Protein AF-A0A5P8VTX7-F1 (afdb_monomer)

Structure (mmCIF, N/CA/C/O backbone):
data_AF-A0A5P8VTX7-F1
#
_entry.id   AF-A0A5P8VTX7-F1
#
loop_
_atom_site.group_PDB
_atom_site.id
_atom_site.type_symbol
_atom_site.label_atom_id
_atom_site.label_alt_id
_atom_site.label_comp_id
_atom_site.label_asym_id
_atom_site.label_entity_id
_atom_site.label_seq_id
_atom_site.pdbx_PDB_ins_code
_atom_site.Cartn_x
_atom_site.Cartn_y
_atom_site.Cartn_z
_atom_site.occupancy
_atom_site.B_iso_or_equiv
_atom_site.auth_seq_id
_atom_site.auth_comp_id
_atom_site.auth_asym_id
_atom_site.auth_atom_id
_atom_site.pdbx_PDB_model_num
ATOM 1 N N . MET A 1 1 ? -13.026 3.924 1.524 1.00 72.06 1 MET A N 1
ATOM 2 C CA . MET A 1 1 ? -12.226 2.880 2.204 1.00 72.06 1 MET A CA 1
ATOM 3 C C . MET A 1 1 ? -11.725 3.376 3.553 1.00 72.06 1 MET A C 1
ATOM 5 O O . MET A 1 1 ? -12.197 2.862 4.551 1.00 72.06 1 MET A O 1
ATOM 9 N N . PHE A 1 2 ? -10.863 4.402 3.597 1.00 83.06 2 PHE A N 1
ATOM 10 C CA . PHE A 1 2 ? -10.360 4.982 4.853 1.00 83.06 2 PHE A CA 1
ATOM 11 C C . PHE A 1 2 ? -11.476 5.365 5.836 1.00 83.06 2 PHE A C 1
ATOM 13 O O . PHE A 1 2 ? -11.509 4.834 6.937 1.00 83.06 2 PHE A O 1
ATOM 20 N N . GLU A 1 3 ? -12.448 6.174 5.405 1.00 86.00 3 GLU A N 1
ATOM 21 C CA . GLU A 1 3 ? -13.570 6.598 6.263 1.00 86.00 3 GLU A CA 1
ATOM 22 C C . GLU A 1 3 ? -14.359 5.438 6.887 1.00 86.00 3 GLU A C 1
ATOM 24 O O . GLU A 1 3 ? -14.893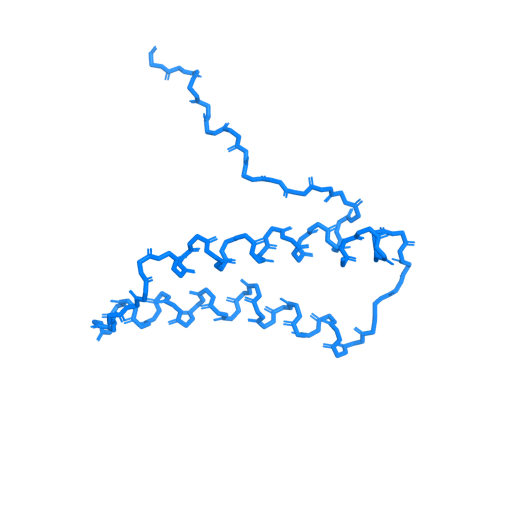 5.578 7.978 1.00 86.00 3 GLU A O 1
ATOM 29 N N . ALA A 1 4 ? -14.411 4.284 6.218 1.00 86.38 4 ALA A N 1
ATOM 30 C CA . ALA A 1 4 ? -15.132 3.114 6.713 1.00 86.38 4 ALA A CA 1
ATOM 31 C C . ALA A 1 4 ? -14.318 2.275 7.713 1.00 86.38 4 ALA A C 1
ATOM 33 O O . ALA A 1 4 ? -14.892 1.451 8.418 1.00 86.38 4 ALA A O 1
ATOM 34 N N . LEU A 1 5 ? -12.992 2.440 7.746 1.00 88.25 5 LEU A N 1
ATOM 35 C CA . LEU A 1 5 ? -12.075 1.574 8.495 1.00 88.25 5 LEU A CA 1
ATOM 36 C C . LEU A 1 5 ? -11.261 2.314 9.563 1.00 88.25 5 LEU A C 1
ATOM 38 O O . LEU A 1 5 ? -10.697 1.657 10.430 1.00 88.25 5 LEU A O 1
ATOM 42 N N . LYS A 1 6 ? -11.204 3.650 9.532 1.00 86.88 6 LYS A N 1
ATOM 43 C CA . LYS A 1 6 ? -10.353 4.464 10.418 1.00 86.88 6 LYS A CA 1
ATOM 44 C C . LYS A 1 6 ? -10.631 4.271 11.915 1.00 86.88 6 LYS A C 1
ATOM 46 O O . LYS A 1 6 ? -9.708 4.361 12.713 1.00 86.88 6 LYS A O 1
ATOM 51 N N . ASP A 1 7 ? -11.878 3.966 12.275 1.00 88.62 7 ASP A N 1
ATOM 52 C CA . ASP A 1 7 ? -12.313 3.759 13.664 1.00 88.62 7 ASP A CA 1
ATOM 53 C C . ASP A 1 7 ? -12.429 2.264 14.028 1.00 88.62 7 ASP A C 1
ATOM 55 O O . ASP A 1 7 ? -12.834 1.902 15.138 1.00 88.62 7 ASP A O 1
ATOM 59 N N . ALA A 1 8 ? -12.099 1.364 13.093 1.00 89.75 8 ALA A N 1
ATOM 60 C CA . ALA A 1 8 ? -12.185 -0.070 13.317 1.00 89.75 8 ALA A CA 1
ATOM 61 C C . ALA A 1 8 ? -11.084 -0.529 14.284 1.00 89.75 8 ALA A C 1
ATOM 63 O O . ALA A 1 8 ? -9.896 -0.327 14.054 1.00 89.75 8 ALA A O 1
ATOM 64 N N . LYS A 1 9 ? -11.476 -1.219 15.361 1.00 89.50 9 LYS A N 1
ATOM 65 C CA . LYS A 1 9 ? -10.532 -1.760 16.360 1.00 89.50 9 LYS A CA 1
ATOM 66 C C . LYS A 1 9 ? -9.799 -3.021 15.894 1.00 89.50 9 LYS A C 1
ATOM 68 O O . LYS A 1 9 ? -8.841 -3.449 16.529 1.00 89.50 9 LYS A O 1
ATOM 73 N N . SER A 1 10 ? -10.273 -3.637 14.817 1.00 91.75 10 SER A N 1
ATOM 74 C CA . SER A 1 10 ? -9.702 -4.838 14.220 1.00 91.75 10 SER A CA 1
ATOM 75 C C . SER A 1 10 ? -9.941 -4.822 12.719 1.00 91.75 10 SER A C 1
ATOM 77 O O . SER A 1 10 ? -11.014 -4.417 12.270 1.00 91.75 10 SER A O 1
ATOM 79 N N . LEU A 1 11 ? -8.975 -5.327 11.960 1.00 91.06 11 LEU A N 1
ATOM 80 C CA . LEU A 1 11 ? -9.122 -5.596 10.536 1.00 91.06 11 LEU A CA 1
ATOM 81 C C . LEU A 1 11 ? -9.141 -7.102 10.316 1.00 91.06 11 LEU A C 1
ATOM 83 O O . LEU A 1 11 ? -8.456 -7.847 11.021 1.00 91.06 11 LEU A O 1
ATOM 87 N N . ASP A 1 12 ? -9.907 -7.534 9.321 1.00 93.62 12 ASP A N 1
ATOM 88 C CA . ASP A 1 12 ? -9.833 -8.911 8.862 1.00 93.62 12 ASP A CA 1
ATOM 89 C C . ASP A 1 12 ? -8.403 -9.244 8.388 1.00 93.62 12 ASP A C 1
ATOM 91 O O . ASP A 1 12 ? -7.694 -8.403 7.821 1.00 93.62 12 ASP A O 1
ATOM 95 N N . ARG A 1 13 ? -7.962 -10.479 8.646 1.00 94.31 13 ARG A N 1
ATOM 96 C CA . ARG A 1 13 ? -6.597 -10.924 8.345 1.00 94.31 13 ARG A CA 1
ATOM 97 C C . ARG A 1 13 ? -6.296 -10.879 6.847 1.00 94.31 13 ARG A C 1
ATOM 99 O O . ARG A 1 13 ? -5.176 -10.531 6.471 1.00 94.31 13 ARG A O 1
ATOM 106 N N . GLU A 1 14 ? -7.256 -11.249 6.006 1.00 96.38 14 GLU A N 1
ATOM 107 C CA . GLU A 1 14 ? -7.124 -11.223 4.551 1.00 96.38 14 GLU A CA 1
ATOM 108 C C . GLU A 1 14 ? -7.014 -9.782 4.049 1.00 96.38 14 GLU A C 1
ATOM 110 O O . GLU A 1 14 ? -6.138 -9.473 3.235 1.00 96.38 14 GLU A O 1
ATOM 115 N N . LEU A 1 15 ? -7.817 -8.874 4.611 1.00 92.44 15 LEU A N 1
ATOM 116 C CA . LEU A 1 15 ? -7.724 -7.444 4.318 1.00 92.44 15 LEU A CA 1
ATOM 117 C C . LEU A 1 15 ? -6.350 -6.881 4.703 1.00 92.44 15 LEU A C 1
ATOM 119 O O . LEU A 1 15 ? -5.694 -6.235 3.884 1.00 92.44 15 LEU A O 1
ATOM 123 N N . ALA A 1 16 ? -5.882 -7.159 5.921 1.00 92.31 16 ALA A N 1
ATOM 124 C CA . ALA A 1 16 ? -4.580 -6.695 6.391 1.00 92.31 16 ALA A CA 1
ATOM 125 C C . ALA A 1 16 ? -3.431 -7.227 5.514 1.00 92.31 16 ALA A C 1
ATOM 127 O O . ALA A 1 16 ? -2.530 -6.474 5.137 1.00 92.31 16 ALA A O 1
ATOM 128 N N . LEU A 1 17 ? -3.483 -8.510 5.135 1.00 94.81 17 LEU A N 1
ATOM 129 C CA . LEU A 1 17 ? -2.497 -9.119 4.245 1.00 94.81 17 LEU A CA 1
ATOM 130 C C . LEU A 1 17 ? -2.517 -8.482 2.850 1.00 94.81 17 LEU A C 1
ATOM 132 O O . LEU A 1 17 ? -1.455 -8.202 2.297 1.00 94.81 17 LEU A O 1
ATOM 136 N N . THR A 1 18 ? -3.700 -8.231 2.294 1.00 94.56 18 THR A N 1
ATOM 137 C CA . THR A 1 18 ? -3.860 -7.623 0.966 1.00 94.56 18 THR A CA 1
ATOM 138 C C . THR A 1 18 ? -3.296 -6.206 0.939 1.00 94.56 18 THR A C 1
ATOM 140 O O . THR A 1 18 ? -2.519 -5.871 0.044 1.00 94.56 18 THR A O 1
ATOM 143 N N . LEU A 1 19 ? -3.598 -5.394 1.959 1.00 92.75 19 LEU A N 1
ATOM 144 C CA . LEU A 1 19 ? -3.038 -4.047 2.099 1.00 92.75 19 LEU A CA 1
ATOM 145 C C . LEU A 1 19 ? -1.512 -4.085 2.214 1.00 92.75 19 LEU A C 1
ATOM 147 O O . LEU A 1 19 ? -0.833 -3.300 1.555 1.00 92.75 19 LEU A O 1
ATOM 151 N N . TYR A 1 20 ? -0.952 -5.028 2.977 1.00 90.75 20 TYR A N 1
ATOM 152 C CA . TYR A 1 20 ? 0.499 -5.219 3.067 1.00 90.75 20 TYR A CA 1
ATOM 153 C C . TYR A 1 20 ? 1.129 -5.596 1.717 1.00 90.75 20 TYR A C 1
ATOM 155 O O . TYR A 1 20 ? 2.134 -5.013 1.308 1.00 90.75 20 TYR A O 1
ATOM 163 N N . GLN A 1 21 ? 0.552 -6.561 0.999 1.00 94.69 21 GLN A N 1
ATOM 164 C CA . GLN A 1 21 ? 1.068 -6.979 -0.305 1.00 94.69 21 GLN A CA 1
ATOM 165 C C . GLN A 1 21 ? 1.035 -5.825 -1.312 1.00 94.69 21 GLN A C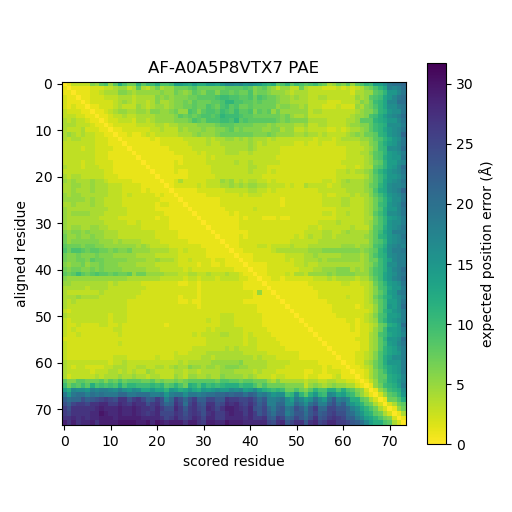 1
ATOM 167 O O . GLN A 1 21 ? 2.015 -5.592 -2.021 1.00 94.69 21 GLN A O 1
ATOM 172 N N . LEU A 1 22 ? -0.062 -5.075 -1.336 1.00 92.44 22 LEU A N 1
ATOM 173 C CA . LEU A 1 22 ? -0.255 -3.994 -2.288 1.00 92.44 22 LEU A CA 1
ATOM 174 C C . LEU A 1 22 ? 0.610 -2.765 -1.975 1.00 92.44 22 LEU A C 1
ATOM 176 O O . LEU A 1 22 ? 1.150 -2.156 -2.890 1.00 92.44 22 LEU A O 1
ATOM 180 N N . SER A 1 23 ? 0.783 -2.415 -0.700 1.00 91.75 23 SER A N 1
ATOM 181 C CA . SER A 1 23 ? 1.596 -1.258 -0.300 1.00 91.75 23 SER A CA 1
ATOM 182 C C . SER A 1 23 ? 3.098 -1.544 -0.309 1.00 91.75 23 SER A C 1
ATOM 184 O O . SER A 1 23 ? 3.870 -0.701 -0.759 1.00 91.75 23 SER A O 1
ATOM 186 N N . ILE A 1 24 ? 3.5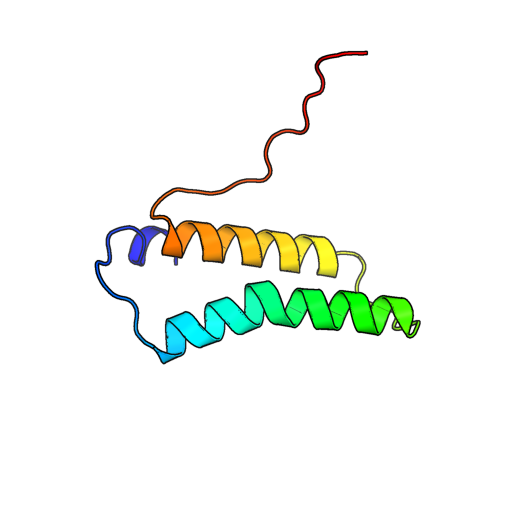28 -2.728 0.145 1.00 91.06 24 ILE A N 1
ATOM 187 C CA . ILE A 1 24 ? 4.949 -3.049 0.343 1.00 91.06 24 ILE A CA 1
ATOM 188 C C . ILE A 1 24 ? 5.499 -3.924 -0.783 1.00 91.06 24 ILE A C 1
ATOM 190 O O . ILE A 1 24 ? 6.487 -3.556 -1.423 1.00 91.06 24 ILE A O 1
ATOM 194 N N . LYS A 1 25 ? 4.881 -5.082 -1.060 1.00 93.94 25 LYS A N 1
ATOM 195 C CA . LYS A 1 25 ? 5.436 -6.011 -2.063 1.00 93.94 25 LYS A CA 1
ATOM 196 C C . LYS A 1 25 ? 5.403 -5.417 -3.466 1.00 93.94 25 LYS A C 1
ATOM 198 O O . LYS A 1 25 ? 6.351 -5.608 -4.223 1.00 93.94 25 LYS A O 1
ATOM 203 N N . ALA A 1 26 ? 4.359 -4.666 -3.808 1.00 93.75 26 ALA A N 1
ATOM 204 C CA . ALA A 1 26 ? 4.271 -4.023 -5.115 1.00 93.75 26 ALA A CA 1
ATOM 205 C C . ALA A 1 26 ? 5.414 -3.016 -5.348 1.00 93.75 26 ALA A C 1
ATOM 207 O O . ALA A 1 26 ? 5.987 -2.990 -6.435 1.00 93.75 26 ALA A O 1
ATOM 208 N N . GLN A 1 27 ? 5.829 -2.259 -4.322 1.00 93.69 27 GLN A N 1
ATOM 209 C CA . GLN A 1 27 ? 6.993 -1.367 -4.420 1.00 93.69 27 GLN A CA 1
ATOM 210 C C . GLN A 1 27 ? 8.302 -2.139 -4.634 1.00 93.69 27 GLN A C 1
ATOM 212 O O . GLN A 1 27 ? 9.138 -1.732 -5.442 1.00 93.69 27 GLN A O 1
ATOM 217 N N . GLN A 1 28 ? 8.476 -3.275 -3.951 1.00 94.94 28 GLN A N 1
ATOM 218 C CA . GLN A 1 28 ? 9.644 -4.143 -4.137 1.00 94.94 28 GLN A CA 1
ATOM 219 C C . GLN A 1 28 ? 9.703 -4.710 -5.563 1.00 94.94 28 GLN A C 1
ATOM 221 O O . GLN A 1 28 ? 10.761 -4.678 -6.192 1.00 94.94 28 GLN A O 1
ATOM 226 N N . LEU A 1 29 ? 8.566 -5.174 -6.094 1.00 95.81 29 LEU A N 1
ATOM 227 C CA . LEU A 1 29 ? 8.450 -5.675 -7.466 1.0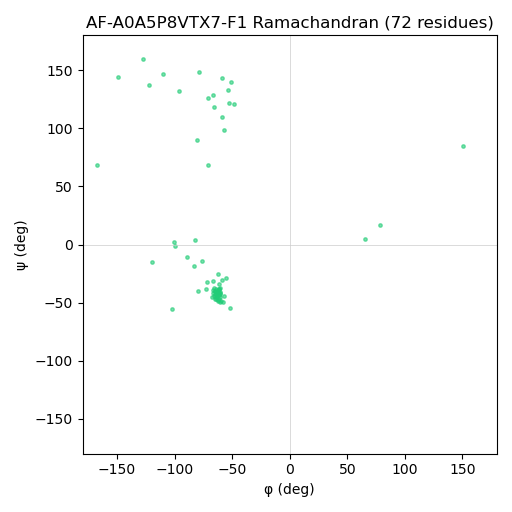0 95.81 29 LEU A CA 1
ATOM 228 C C . LEU A 1 29 ? 8.701 -4.575 -8.499 1.00 95.81 29 LEU A C 1
ATOM 230 O O . LEU A 1 29 ? 9.439 -4.800 -9.457 1.00 95.81 29 LEU A O 1
ATOM 234 N N . PHE A 1 30 ? 8.159 -3.376 -8.281 1.00 96.00 30 PHE A N 1
ATOM 235 C CA . PHE A 1 30 ? 8.431 -2.216 -9.124 1.00 96.00 30 PHE A CA 1
ATOM 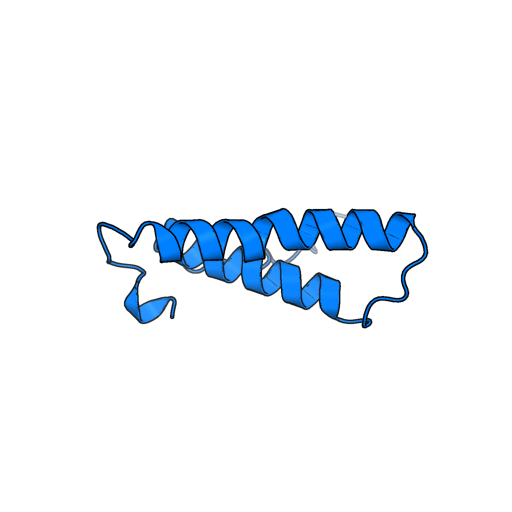236 C C . PHE A 1 30 ? 9.931 -1.902 -9.165 1.00 96.00 30 PHE A C 1
ATOM 238 O O . PHE A 1 30 ? 10.516 -1.786 -10.243 1.00 96.00 30 PHE A O 1
ATOM 245 N N . ALA A 1 31 ? 10.585 -1.826 -8.002 1.00 95.38 31 ALA A N 1
ATOM 246 C CA . ALA A 1 31 ? 12.016 -1.554 -7.909 1.00 95.38 31 ALA A CA 1
ATOM 247 C C . ALA A 1 31 ? 12.863 -2.651 -8.578 1.00 95.38 31 ALA A C 1
ATOM 249 O O . ALA A 1 31 ? 13.828 -2.338 -9.277 1.00 95.38 31 ALA A O 1
ATOM 250 N N . ALA A 1 32 ? 12.501 -3.923 -8.398 1.00 97.00 32 ALA A N 1
ATOM 251 C CA . ALA A 1 32 ? 13.166 -5.048 -9.050 1.00 97.00 32 ALA A CA 1
ATOM 252 C C . ALA A 1 32 ? 12.990 -5.005 -10.576 1.00 97.00 32 ALA A C 1
ATOM 254 O O . ALA A 1 32 ? 13.975 -5.088 -11.305 1.00 97.00 32 ALA A O 1
ATOM 255 N N . GLY A 1 33 ? 11.767 -4.785 -11.067 1.00 96.94 33 GLY A N 1
ATOM 256 C CA . GLY A 1 33 ? 11.485 -4.667 -12.498 1.00 96.94 33 GLY A CA 1
ATOM 257 C C . GLY A 1 33 ? 12.195 -3.475 -13.135 1.00 96.94 33 GLY A C 1
ATOM 258 O O . GLY A 1 33 ? 12.784 -3.616 -14.200 1.00 96.94 33 GLY A O 1
ATOM 259 N N . ARG A 1 34 ? 12.243 -2.322 -12.450 1.00 95.69 34 ARG A N 1
ATOM 260 C CA . ARG A 1 34 ? 13.018 -1.152 -12.900 1.00 95.69 34 ARG A CA 1
ATOM 261 C C . ARG A 1 34 ? 14.495 -1.493 -13.086 1.00 95.69 34 ARG A C 1
ATOM 263 O O . ARG A 1 34 ? 15.080 -1.102 -14.088 1.00 95.69 34 ARG A O 1
ATOM 270 N N . LYS A 1 35 ? 15.097 -2.224 -12.140 1.00 96.19 35 LYS A N 1
ATOM 271 C CA . LYS A 1 35 ? 16.493 -2.687 -12.246 1.00 96.19 35 LYS A CA 1
ATOM 272 C C . LYS A 1 35 ? 16.690 -3.701 -13.374 1.00 96.19 35 LYS A C 1
ATOM 274 O O . LYS A 1 35 ? 17.758 -3.730 -13.970 1.00 96.19 35 LYS A O 1
ATOM 279 N N . ALA A 1 36 ? 15.668 -4.499 -13.669 1.00 97.62 36 ALA A N 1
ATOM 280 C CA . ALA A 1 36 ? 15.663 -5.468 -14.760 1.00 97.62 36 ALA A CA 1
ATOM 281 C C . ALA A 1 36 ? 15.323 -4.859 -16.138 1.00 97.62 36 ALA A C 1
ATOM 283 O O . ALA A 1 36 ? 15.221 -5.600 -17.110 1.00 97.62 36 ALA A O 1
ATOM 284 N N . GLY A 1 37 ? 15.138 -3.537 -16.241 1.00 96.88 37 GLY A N 1
ATOM 285 C CA . GLY A 1 37 ? 14.829 -2.863 -17.508 1.00 96.88 37 GLY A CA 1
ATOM 286 C C . GLY A 1 37 ? 13.371 -2.985 -17.961 1.00 96.88 37 GLY A C 1
ATOM 287 O O . GLY A 1 37 ? 13.080 -2.737 -19.126 1.00 96.88 37 GLY A O 1
ATOM 288 N N . VAL A 1 38 ? 12.451 -3.358 -17.066 1.00 97.69 38 VAL A N 1
ATOM 289 C CA . VAL A 1 38 ? 11.011 -3.372 -17.360 1.00 97.69 38 VAL A CA 1
ATOM 290 C C . VAL A 1 38 ? 10.518 -1.943 -17.579 1.00 97.69 38 VAL A C 1
ATOM 292 O O . VAL A 1 38 ? 10.723 -1.069 -16.727 1.00 97.69 38 VAL A O 1
ATOM 295 N N . ASP A 1 39 ? 9.828 -1.730 -18.699 1.00 96.00 39 ASP A N 1
ATOM 296 C CA . ASP A 1 39 ? 9.161 -0.470 -19.011 1.00 96.00 39 ASP A CA 1
ATOM 297 C C . ASP A 1 39 ? 7.818 -0.391 -18.279 1.00 96.00 39 ASP A C 1
ATOM 299 O O . ASP A 1 39 ? 6.784 -0.892 -18.724 1.00 96.00 39 ASP A O 1
ATOM 303 N N . TRP A 1 40 ? 7.866 0.163 -17.073 1.00 95.75 40 TRP A N 1
ATOM 304 C CA . TRP A 1 40 ? 6.673 0.378 -16.271 1.00 95.75 40 TRP A CA 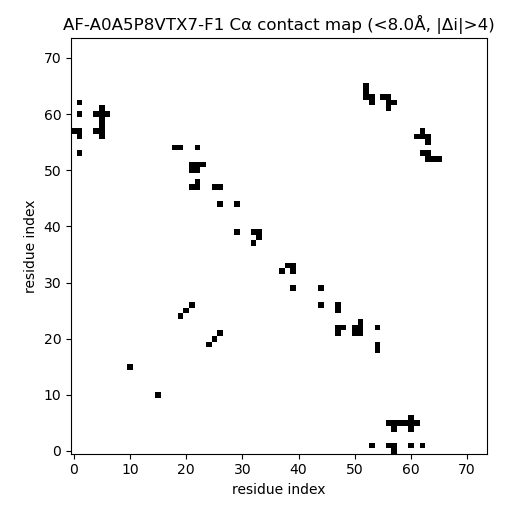1
ATOM 305 C C . TRP A 1 40 ? 5.904 1.610 -16.748 1.00 95.75 40 TRP A C 1
ATOM 307 O O . TRP A 1 40 ? 6.529 2.606 -17.116 1.00 95.75 40 TRP A O 1
ATOM 317 N N . PRO A 1 41 ? 4.565 1.613 -16.620 1.00 95.38 41 PRO A N 1
ATOM 318 C CA . PRO A 1 41 ? 3.772 2.809 -16.849 1.00 95.38 41 PRO A CA 1
ATOM 319 C C . PRO A 1 41 ? 4.323 4.006 -16.056 1.00 95.38 41 PRO A C 1
ATOM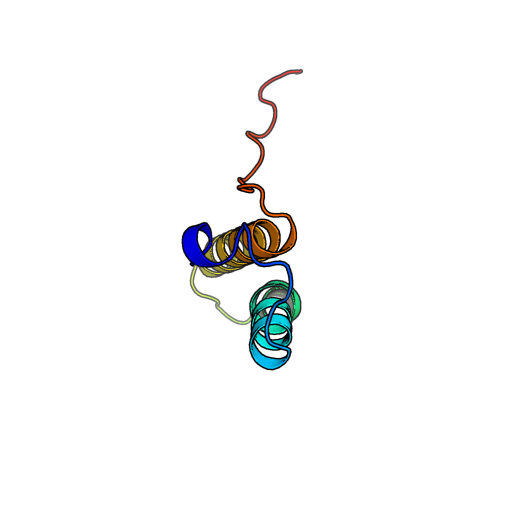 321 O O . PRO A 1 41 ? 4.690 3.849 -14.885 1.00 95.38 41 PRO A O 1
ATOM 324 N N . PRO A 1 42 ? 4.351 5.210 -16.651 1.00 90.75 42 PRO A N 1
ATOM 325 C CA . PRO A 1 42 ? 5.081 6.356 -16.111 1.00 90.75 42 PRO A CA 1
ATOM 326 C C . PRO A 1 42 ? 4.586 6.830 -14.738 1.00 90.75 42 PRO A C 1
ATOM 328 O O . PRO A 1 42 ? 5.374 7.406 -14.001 1.00 90.75 42 PRO A O 1
ATOM 331 N N . LEU A 1 43 ? 3.319 6.568 -14.392 1.00 95.38 43 LEU A N 1
ATOM 332 C CA . LEU A 1 43 ? 2.698 6.965 -13.118 1.00 95.38 43 LEU A CA 1
ATOM 333 C C . LEU A 1 43 ? 2.637 5.840 -12.078 1.00 95.38 43 LEU A C 1
ATOM 335 O O . LEU A 1 43 ? 2.146 6.045 -10.967 1.00 95.38 43 LEU A O 1
ATOM 339 N N . LEU A 1 44 ? 3.117 4.637 -12.418 1.00 94.06 44 LEU A N 1
ATOM 340 C CA . LEU A 1 44 ? 2.960 3.473 -11.546 1.00 94.06 44 LEU A CA 1
ATOM 341 C C . LEU A 1 44 ? 3.646 3.690 -10.192 1.00 94.06 44 LEU A C 1
ATOM 343 O O . LEU A 1 44 ? 3.147 3.243 -9.165 1.00 94.06 44 LEU A O 1
ATOM 347 N N . LYS A 1 45 ? 4.773 4.406 -10.161 1.00 93.56 45 LYS A N 1
ATOM 348 C CA . LYS A 1 45 ? 5.478 4.702 -8.911 1.00 93.56 45 LYS A CA 1
ATOM 349 C C . LYS A 1 45 ? 4.627 5.573 -7.984 1.00 93.56 45 LYS A C 1
ATOM 351 O O . LYS A 1 45 ? 4.520 5.286 -6.793 1.00 93.56 45 LYS A O 1
ATOM 356 N N . GLU A 1 46 ? 4.038 6.630 -8.526 1.00 94.12 46 GLU A N 1
ATOM 357 C CA . GLU A 1 46 ? 3.174 7.569 -7.819 1.00 94.12 46 GLU A CA 1
ATOM 358 C C . GLU A 1 46 ? 1.892 6.875 -7.349 1.00 94.12 46 GLU A C 1
ATOM 360 O O . GLU A 1 46 ? 1.457 7.089 -6.219 1.00 94.12 46 GLU A O 1
ATOM 365 N N . ASP A 1 47 ? 1.318 5.998 -8.173 1.00 94.06 47 ASP A N 1
ATOM 366 C CA . ASP A 1 47 ? 0.156 5.183 -7.816 1.00 94.06 47 ASP A CA 1
ATOM 367 C C . ASP A 1 47 ? 0.453 4.245 -6.647 1.00 94.06 47 ASP A C 1
ATOM 369 O O . ASP A 1 47 ? -0.286 4.235 -5.661 1.00 94.06 47 ASP A O 1
ATOM 373 N N . LEU A 1 48 ? 1.570 3.514 -6.701 1.00 94.56 48 LEU A N 1
ATOM 374 C CA . LEU A 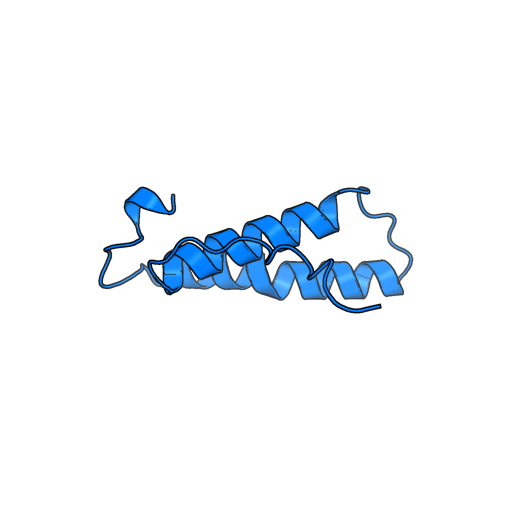1 48 ? 1.996 2.633 -5.612 1.00 94.56 48 LEU A CA 1
ATOM 375 C C . LEU A 1 48 ? 2.248 3.409 -4.314 1.00 94.56 48 LEU A C 1
ATOM 377 O O . LEU A 1 48 ? 1.876 2.946 -3.234 1.00 94.56 48 LEU A O 1
ATOM 381 N N . LEU A 1 49 ? 2.818 4.611 -4.409 1.00 93.81 49 LEU A N 1
ATOM 382 C CA . LEU A 1 49 ? 3.024 5.487 -3.260 1.00 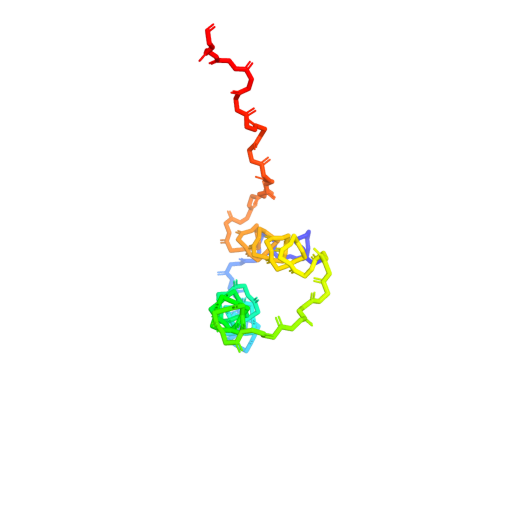93.81 49 LEU A CA 1
ATOM 383 C C . LEU A 1 49 ? 1.695 5.974 -2.665 1.00 93.81 49 LEU A C 1
ATOM 385 O O . LEU A 1 49 ? 1.512 5.915 -1.449 1.00 93.81 49 LEU A O 1
ATOM 389 N N . ARG A 1 50 ? 0.736 6.391 -3.502 1.00 92.81 50 ARG A N 1
ATOM 390 C CA . ARG A 1 50 ? -0.615 6.778 -3.057 1.00 92.81 50 ARG A CA 1
ATOM 391 C C . ARG A 1 50 ? -1.340 5.626 -2.368 1.00 92.81 50 ARG A C 1
ATOM 393 O O . ARG A 1 50 ? -1.973 5.838 -1.336 1.00 92.81 50 ARG A O 1
ATOM 400 N N . ILE A 1 51 ? -1.218 4.410 -2.895 1.00 92.69 51 ILE A N 1
ATOM 401 C CA . ILE A 1 51 ? -1.808 3.216 -2.279 1.00 92.69 51 ILE A CA 1
ATOM 402 C C . ILE A 1 51 ? -1.143 2.897 -0.934 1.00 92.69 51 ILE A C 1
ATOM 404 O O . ILE A 1 51 ? -1.833 2.538 0.024 1.00 92.69 51 ILE A O 1
ATOM 408 N N . SER A 1 52 ? 0.178 3.062 -0.834 1.00 93.50 52 SER A N 1
ATOM 409 C CA . SER A 1 52 ? 0.903 2.896 0.427 1.00 93.50 52 SER A CA 1
ATOM 410 C C . SER A 1 52 ? 0.400 3.864 1.495 1.00 93.50 52 SER A C 1
ATOM 412 O O . SER A 1 52 ? 0.052 3.426 2.588 1.00 93.50 52 SER A O 1
ATOM 414 N N . LEU A 1 53 ? 0.268 5.149 1.159 1.00 93.62 53 LEU A N 1
ATOM 415 C CA . LEU A 1 53 ? -0.247 6.174 2.072 1.00 93.62 53 LEU A CA 1
ATOM 416 C C . LEU A 1 53 ? -1.702 5.915 2.474 1.00 93.62 53 LEU A C 1
ATOM 418 O O . LEU A 1 53 ? -2.063 6.056 3.641 1.00 93.62 53 LEU A O 1
ATOM 422 N N . ALA A 1 54 ? -2.547 5.482 1.537 1.00 91.94 54 ALA A N 1
ATOM 423 C CA . ALA A 1 54 ? -3.928 5.120 1.846 1.00 91.94 54 ALA A CA 1
ATOM 424 C C . ALA A 1 54 ? -4.005 3.914 2.801 1.00 91.94 54 ALA A C 1
ATOM 426 O O . ALA A 1 54 ? -4.839 3.893 3.706 1.00 91.94 54 ALA A O 1
ATOM 427 N N . SER A 1 55 ? -3.119 2.929 2.630 1.00 92.75 55 SER A N 1
ATOM 428 C CA . SER A 1 55 ? -3.023 1.762 3.517 1.00 92.75 55 SER A CA 1
ATOM 429 C C . SER A 1 55 ? -2.541 2.166 4.911 1.00 92.75 55 SER A C 1
ATOM 431 O O . SER A 1 55 ? -3.142 1.780 5.909 1.00 92.75 55 SER A O 1
ATOM 433 N N . GLU A 1 56 ? -1.507 3.003 4.988 1.00 92.88 56 GLU A N 1
ATOM 434 C CA . GLU A 1 56 ? -1.004 3.572 6.241 1.00 92.88 56 GLU A CA 1
ATOM 435 C C . GLU A 1 56 ? -2.072 4.403 6.958 1.00 92.88 56 GLU A C 1
ATOM 437 O O . GLU A 1 56 ? -2.209 4.324 8.179 1.00 92.88 56 GLU A O 1
ATOM 442 N N . SER A 1 57 ? -2.894 5.133 6.201 1.00 93.88 57 SER A N 1
ATOM 443 C CA . SER A 1 57 ? -4.021 5.877 6.761 1.00 93.88 57 SER A CA 1
ATOM 444 C C . SER A 1 57 ? -5.011 4.946 7.455 1.00 93.88 57 SER A C 1
ATOM 446 O O . SER A 1 57 ? -5.423 5.210 8.579 1.00 93.88 57 SER A O 1
ATOM 448 N N . ILE A 1 58 ? -5.353 3.815 6.828 1.00 91.94 58 ILE A N 1
ATOM 449 C CA . ILE A 1 58 ? -6.256 2.812 7.415 1.00 91.94 58 ILE A CA 1
ATOM 450 C C . ILE A 1 58 ? -5.679 2.245 8.717 1.00 91.94 58 ILE A C 1
ATOM 452 O O . ILE A 1 58 ? -6.396 2.171 9.709 1.00 91.94 58 ILE A O 1
ATOM 456 N N . PHE A 1 59 ? -4.396 1.872 8.738 1.00 90.31 59 PHE A N 1
ATOM 457 C CA . PHE A 1 59 ? -3.780 1.284 9.934 1.00 90.31 59 PHE A CA 1
ATOM 458 C C . PHE A 1 59 ? -3.547 2.292 11.068 1.00 90.31 59 PHE A C 1
ATOM 460 O O . PHE A 1 59 ? -3.606 1.911 12.233 1.00 90.31 59 PHE A O 1
ATOM 467 N N . SER A 1 60 ? -3.269 3.558 10.747 1.00 92.00 60 SER A N 1
ATOM 468 C CA . SER A 1 60 ? -3.008 4.612 11.741 1.00 92.00 60 SER A CA 1
ATOM 469 C C . SER A 1 60 ? -4.264 5.351 12.210 1.00 92.00 60 SER A C 1
ATOM 471 O O . SER A 1 60 ? -4.187 6.153 13.140 1.00 92.00 60 SER A O 1
ATOM 473 N N . GLY A 1 61 ? -5.405 5.150 11.542 1.00 90.94 61 GLY A N 1
ATOM 474 C CA . GLY A 1 61 ? -6.637 5.911 11.777 1.00 90.94 61 GLY A CA 1
ATOM 475 C C . GLY A 1 61 ? -6.530 7.402 11.422 1.00 90.94 61 GLY A C 1
ATOM 476 O O . GLY A 1 61 ? -7.470 8.160 11.644 1.00 90.94 61 GLY A O 1
ATOM 477 N N . THR A 1 62 ? -5.404 7.841 10.854 1.00 91.81 62 THR A N 1
ATOM 478 C CA . THR A 1 62 ? -5.123 9.244 10.528 1.00 91.81 62 THR A CA 1
ATOM 479 C C . THR A 1 62 ? -4.844 9.369 9.042 1.00 91.81 62 THR A C 1
ATOM 481 O O . THR A 1 62 ? -4.132 8.549 8.476 1.00 91.81 62 THR A O 1
ATOM 484 N N . TRP A 1 63 ? -5.384 10.398 8.392 1.00 92.25 63 TRP A N 1
ATOM 485 C CA . TRP A 1 63 ? -5.134 10.610 6.970 1.00 92.25 63 TRP A CA 1
ATOM 486 C C . TRP A 1 63 ? -3.661 10.948 6.709 1.00 92.25 63 TRP A C 1
ATOM 488 O O . TRP A 1 63 ? -3.164 11.973 7.175 1.00 92.25 63 TRP A O 1
ATOM 498 N N . GLN A 1 64 ? -2.980 10.097 5.942 1.00 91.75 64 GLN A N 1
ATOM 499 C CA . GLN A 1 64 ? -1.601 10.295 5.513 1.00 91.75 64 GLN A CA 1
ATOM 500 C C . GLN A 1 64 ? -1.576 10.921 4.124 1.00 91.75 64 GLN A C 1
ATOM 502 O O . GLN A 1 64 ? -2.232 10.467 3.185 1.00 91.75 64 GLN A O 1
ATOM 507 N N . THR A 1 65 ? -0.764 11.956 3.978 1.00 88.31 65 THR A N 1
ATOM 508 C CA . THR A 1 65 ? -0.465 12.586 2.696 1.00 88.31 65 THR A CA 1
ATOM 509 C C . THR A 1 65 ? 1.040 12.663 2.534 1.00 88.31 65 THR A C 1
ATOM 511 O O . THR A 1 65 ? 1.781 12.629 3.517 1.00 88.31 65 THR A O 1
ATOM 514 N N . LEU A 1 66 ? 1.505 12.811 1.293 1.00 80.50 66 LEU A N 1
ATOM 515 C CA . LEU A 1 66 ? 2.872 13.259 1.068 1.00 80.50 66 LEU A CA 1
ATOM 516 C C . LEU A 1 66 ? 3.057 14.551 1.859 1.00 80.50 66 LEU A C 1
ATOM 518 O O . LEU A 1 66 ? 2.295 15.504 1.667 1.00 80.50 66 LEU A O 1
ATOM 522 N N . ALA A 1 67 ? 4.031 14.563 2.770 1.00 69.50 67 ALA A N 1
ATOM 523 C CA . ALA A 1 67 ? 4.437 15.800 3.404 1.00 69.50 67 ALA A CA 1
ATOM 524 C C . ALA A 1 67 ? 4.761 16.798 2.281 1.00 69.50 67 ALA A C 1
ATOM 526 O O . ALA A 1 67 ? 5.446 16.414 1.323 1.00 69.50 67 ALA A O 1
ATOM 527 N N . PRO A 1 68 ? 4.274 18.049 2.345 1.00 55.06 68 PRO A N 1
ATOM 528 C CA . PRO A 1 68 ? 4.756 19.071 1.440 1.00 55.06 68 PRO A CA 1
ATOM 529 C C . PRO A 1 68 ? 6.260 19.161 1.678 1.00 55.06 68 PRO A C 1
ATOM 531 O O . PRO A 1 68 ? 6.708 19.540 2.759 1.00 55.06 68 PRO A O 1
ATOM 534 N N . ILE A 1 69 ? 7.035 18.696 0.701 1.00 53.69 69 ILE A N 1
ATOM 535 C CA . ILE A 1 69 ? 8.492 18.769 0.708 1.00 53.69 69 ILE A CA 1
ATOM 536 C C . ILE A 1 69 ? 8.838 20.213 1.069 1.00 53.69 69 ILE A C 1
ATOM 538 O O . ILE A 1 69 ? 8.370 21.138 0.404 1.00 53.69 69 ILE A O 1
ATOM 542 N N . GLY A 1 70 ? 9.578 20.406 2.161 1.00 48.31 70 GLY A N 1
ATOM 543 C CA . GLY A 1 70 ? 9.920 21.726 2.667 1.00 48.31 70 GLY A CA 1
ATOM 544 C C . GLY A 1 70 ? 10.643 22.557 1.610 1.00 48.31 70 GLY A C 1
ATOM 545 O O . GLY A 1 70 ? 11.855 22.456 1.457 1.00 48.31 70 GLY A O 1
ATOM 546 N N . LEU A 1 71 ? 9.907 23.439 0.932 1.00 51.47 71 LEU A N 1
ATOM 547 C CA . LEU A 1 71 ? 10.430 24.666 0.333 1.00 51.47 71 LEU A CA 1
ATOM 548 C C . LEU A 1 71 ? 10.769 25.635 1.472 1.00 51.47 71 LEU A C 1
ATOM 550 O O . LEU A 1 71 ? 10.079 26.621 1.712 1.00 51.47 71 LEU A O 1
ATOM 554 N N . GLY A 1 72 ? 11.794 25.297 2.248 1.00 46.62 72 GLY A N 1
ATOM 555 C CA . GLY A 1 72 ? 12.134 26.025 3.461 1.00 46.62 72 GLY A CA 1
ATOM 556 C C . GLY A 1 72 ? 13.503 25.641 3.989 1.00 46.62 72 GLY A C 1
ATOM 557 O O . GLY A 1 72 ? 13.581 25.005 5.036 1.00 46.62 72 GLY A O 1
ATOM 558 N N . LYS A 1 73 ? 14.539 26.020 3.228 1.00 43.34 73 LYS A N 1
ATOM 559 C CA . LYS A 1 73 ? 15.916 26.393 3.622 1.00 43.34 73 LYS A CA 1
ATOM 560 C C . LYS A 1 73 ? 16.888 26.048 2.484 1.00 43.34 73 LYS A C 1
ATOM 562 O O . LYS A 1 73 ? 17.496 24.981 2.477 1.00 43.34 73 LYS A O 1
ATOM 567 N N . LEU A 1 74 ? 16.992 26.973 1.533 1.00 46.03 74 LEU A N 1
ATOM 568 C CA . LEU A 1 74 ? 18.235 27.296 0.829 1.00 46.03 74 LEU A CA 1
ATOM 569 C C . LEU A 1 74 ? 18.663 28.681 1.313 1.00 46.03 74 LEU A C 1
ATOM 571 O O . LEU A 1 74 ? 17.741 29.499 1.546 1.00 46.03 74 LEU A O 1
#

Radius of gyration: 14.95 Å; Cα contacts (8 Å, |Δi|>4): 49; chains: 1; bounding box: 33×38×35 Å

Nearest PDB structures (foldseek):
  6by1-assembly1_CY  TM=7.214E-01  e=1.998E+00  Escherichia coli K-12
  5zeb-assembly1_Z  TM=7.232E-01  e=3.085E+00  Mycolicibacterium smegmatis MC2 155
  8kab-assembly1_Z  TM=7.110E-01  e=3.493E+00  Mycolicibacterium smegmatis MC2 155
  5mmi-assembly1_Z  TM=7.119E-01  e=3.493E+00  Spinacia oleracea
  7nhm-assembly1_2  TM=6.881E-01  e=4.207E+00  Staphylococcus aureus subsp. aureus NCTC 8325

Sequence (74 aa):
MFEALKDAKSLDRELALTLYQLSIKAQQLFAAGRKAGVDWPPLLKEDLLRISLASESIFSGTWQTLAPIGLGKL

Secondary structure (DSSP, 8-state):
-HHHHTT-S---HHHHHHHHIIIIIHHHHHHHHHHTT----TTHHHHHHHHHHHHHHHHHSS------------

Foldseek 3Di:
DLVVQLPPPDDDPVVLVVLCCQQPVQQVVVVVCVVVVNDDDPCVNVVSNVSNQSSVCNVNSHRGDPDPPDPDDD

Organism: NCBI:txid2653204

Solvent-accessible surface area (backbone atoms only — not comparable to full-atom values): 4459 Å² total; per-residue (Å²): 109,49,89,81,38,34,83,53,92,70,75,57,68,68,58,52,51,49,45,48,43,56,33,51,50,45,51,54,49,51,54,50,35,52,76,71,67,50,88,66,67,92,56,50,67,60,50,40,49,52,47,27,33,50,45,50,15,33,77,66,48,43,91,55,69,84,72,78,75,77,91,76,83,132

pLDDT: mean 88.0, std 13.45, range [43.34, 97.69]

Mean predicted aligned error: 5.93 Å